Protein AF-A0A959ZZM1-F1 (afdb_monomer_lite)

Foldseek 3Di:
DDPPPDFDFLLNLLVLCCVQVNDQLSVLSCVFGPRGHGDQALVSSCVRANQVSSVHDPVSSCVRGVVSNPVDD

pLDDT: mean 86.52, std 13.83, range [39.06, 95.38]

Structure (mmCIF, N/CA/C/O backbone):
data_AF-A0A959ZZM1-F1
#
_entry.id   AF-A0A959ZZM1-F1
#
loop_
_atom_site.group_PDB
_atom_site.id
_atom_site.type_symbol
_atom_site.label_atom_id
_atom_site.label_alt_id
_atom_site.label_comp_id
_atom_site.label_asym_id
_atom_site.label_entity_id
_atom_site.label_seq_id
_atom_site.pdbx_PDB_ins_code
_atom_site.Cartn_x
_atom_site.Cartn_y
_atom_site.Cartn_z
_atom_site.occupancy
_atom_site.B_iso_or_equiv
_atom_site.auth_seq_id
_atom_site.auth_comp_id
_atom_site.auth_asym_id
_atom_site.auth_atom_id
_atom_site.pdbx_PDB_model_num
ATOM 1 N N . MET A 1 1 ? 24.828 8.198 -10.919 1.00 41.22 1 MET A N 1
ATOM 2 C CA . MET A 1 1 ? 23.567 8.464 -11.635 1.00 41.22 1 MET A CA 1
ATOM 3 C C . MET A 1 1 ? 22.623 7.373 -11.170 1.00 41.22 1 MET A C 1
ATOM 5 O O . MET A 1 1 ? 22.905 6.223 -11.465 1.00 41.22 1 MET A O 1
ATOM 9 N N . ALA A 1 2 ? 21.696 7.681 -10.262 1.00 45.16 2 ALA A N 1
ATOM 10 C CA . ALA A 1 2 ? 20.830 6.657 -9.679 1.00 45.16 2 ALA A CA 1
ATOM 11 C C . ALA A 1 2 ? 19.895 6.122 -10.772 1.00 45.16 2 ALA A C 1
ATOM 13 O O . ALA A 1 2 ? 19.332 6.923 -11.514 1.00 45.16 2 ALA A O 1
ATOM 14 N N . ASP A 1 3 ? 19.793 4.800 -10.895 1.00 46.25 3 ASP A N 1
ATOM 15 C CA . ASP A 1 3 ? 18.835 4.092 -11.747 1.00 46.25 3 ASP A CA 1
ATOM 16 C C . ASP A 1 3 ? 17.405 4.583 -11.457 1.00 46.25 3 ASP A C 1
ATOM 18 O O . ASP A 1 3 ? 16.756 4.116 -10.523 1.00 46.25 3 ASP A O 1
ATOM 22 N N . TYR A 1 4 ? 16.922 5.549 -12.240 1.00 53.53 4 TYR A N 1
ATOM 23 C CA . TYR A 1 4 ? 15.530 6.022 -12.220 1.00 53.53 4 TYR A CA 1
ATOM 24 C C . TYR A 1 4 ? 14.635 5.248 -13.207 1.00 53.53 4 TYR A C 1
ATOM 26 O O . TYR A 1 4 ? 13.466 5.576 -13.362 1.00 53.53 4 TYR A O 1
ATOM 34 N N . ASP A 1 5 ? 15.162 4.202 -13.851 1.00 57.75 5 ASP A N 1
ATOM 35 C CA . ASP A 1 5 ? 14.471 3.429 -14.897 1.00 57.75 5 ASP A CA 1
ATOM 36 C C . ASP A 1 5 ? 13.816 2.135 -14.377 1.00 57.75 5 ASP A C 1
ATOM 38 O O . ASP A 1 5 ? 13.328 1.302 -15.143 1.00 57.75 5 ASP A O 1
ATOM 42 N N . ARG A 1 6 ? 13.807 1.913 -13.056 1.00 73.00 6 ARG A N 1
ATOM 43 C CA . ARG A 1 6 ? 13.115 0.754 -12.486 1.00 73.00 6 AR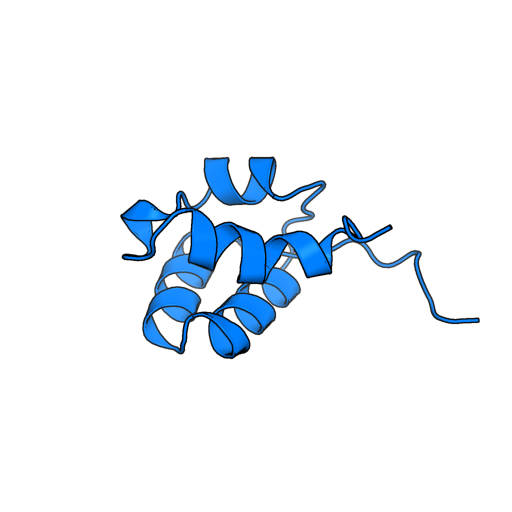G A CA 1
ATOM 44 C C . ARG A 1 6 ? 11.652 1.103 -12.225 1.00 73.00 6 ARG A C 1
ATOM 46 O O . ARG A 1 6 ? 11.355 1.917 -11.358 1.00 73.00 6 ARG A O 1
ATOM 53 N N . ALA A 1 7 ? 10.749 0.408 -12.915 1.00 82.75 7 ALA A N 1
ATOM 54 C CA . ALA A 1 7 ? 9.315 0.474 -12.649 1.00 82.75 7 ALA A CA 1
ATOM 55 C C . ALA A 1 7 ? 9.006 0.190 -11.168 1.00 82.75 7 ALA A C 1
ATOM 57 O O . ALA A 1 7 ? 9.517 -0.780 -10.596 1.00 82.75 7 ALA A O 1
ATOM 58 N N . VAL A 1 8 ? 8.140 1.012 -10.568 1.00 89.06 8 VAL A N 1
ATOM 59 C CA . VAL A 1 8 ? 7.605 0.762 -9.225 1.00 89.06 8 VAL A CA 1
ATOM 60 C C . VAL A 1 8 ? 6.740 -0.489 -9.288 1.00 89.06 8 VAL A C 1
ATOM 62 O O . VAL A 1 8 ? 5.808 -0.581 -10.089 1.00 89.06 8 VAL A O 1
ATOM 65 N N . THR A 1 9 ? 7.057 -1.469 -8.449 1.00 93.69 9 THR A N 1
ATOM 66 C CA . THR A 1 9 ? 6.324 -2.734 -8.392 1.00 93.69 9 THR A CA 1
ATOM 67 C C . THR A 1 9 ? 5.490 -2.853 -7.124 1.00 93.69 9 THR A C 1
ATOM 69 O O . THR A 1 9 ? 5.718 -2.156 -6.131 1.00 93.69 9 THR A O 1
ATOM 72 N N . GLY A 1 10 ? 4.545 -3.793 -7.112 1.00 92.50 10 GLY A N 1
ATOM 73 C CA . GLY A 1 10 ? 3.775 -4.128 -5.916 1.00 92.50 10 GLY A CA 1
ATOM 74 C C . GLY A 1 10 ? 4.643 -4.467 -4.701 1.00 92.50 10 GLY A C 1
ATOM 75 O O . GLY A 1 10 ? 4.289 -4.119 -3.576 1.00 92.50 10 GLY A O 1
ATOM 76 N N . ALA A 1 11 ? 5.813 -5.076 -4.908 1.00 93.88 11 ALA A N 1
ATOM 77 C CA . ALA A 1 11 ? 6.772 -5.329 -3.836 1.00 93.88 11 ALA A CA 1
ATOM 78 C C . ALA A 1 11 ? 7.314 -4.028 -3.216 1.00 93.88 11 ALA A C 1
ATOM 80 O O . ALA A 1 11 ? 7.448 -3.943 -1.993 1.00 93.88 11 ALA A O 1
ATOM 81 N N . ASP A 1 12 ? 7.574 -3.005 -4.034 1.00 93.94 12 ASP A N 1
ATOM 82 C CA . ASP A 1 12 ? 8.042 -1.698 -3.564 1.00 93.94 12 ASP A CA 1
ATOM 83 C C . ASP A 1 12 ? 6.935 -0.981 -2.771 1.00 93.94 12 ASP A C 1
ATOM 85 O O . ASP A 1 12 ? 7.188 -0.445 -1.688 1.00 93.94 12 ASP A O 1
ATOM 89 N N . ALA A 1 13 ? 5.683 -1.075 -3.233 1.00 93.12 13 ALA A N 1
ATOM 90 C CA . ALA A 1 13 ? 4.518 -0.571 -2.509 1.00 93.12 13 ALA A CA 1
ATOM 91 C C . ALA A 1 13 ? 4.323 -1.264 -1.147 1.00 93.12 13 ALA A C 1
ATOM 93 O O . ALA A 1 13 ? 4.140 -0.601 -0.125 1.00 93.12 13 ALA A O 1
ATOM 94 N N . VAL A 1 14 ? 4.426 -2.594 -1.083 1.00 95.19 14 VAL A N 1
ATOM 95 C CA . VAL A 1 14 ? 4.338 -3.342 0.186 1.00 95.19 14 VAL A CA 1
ATOM 96 C C . VAL A 1 14 ? 5.475 -2.959 1.138 1.00 95.19 14 VAL A C 1
ATOM 98 O O . VAL A 1 14 ? 5.245 -2.787 2.339 1.00 95.19 14 VAL A O 1
ATOM 101 N N . ALA A 1 15 ? 6.692 -2.766 0.623 1.00 95.00 15 ALA A N 1
ATOM 102 C CA . ALA A 1 15 ? 7.821 -2.308 1.427 1.00 95.00 15 ALA A CA 1
ATOM 103 C C . ALA A 1 15 ? 7.597 -0.892 1.991 1.00 95.00 15 ALA A C 1
ATOM 105 O O . ALA A 1 15 ? 7.888 -0.650 3.167 1.00 95.00 15 ALA A O 1
ATOM 106 N N . ALA A 1 16 ? 7.042 0.025 1.192 1.00 93.88 16 ALA A N 1
ATOM 107 C CA . ALA A 1 16 ? 6.683 1.370 1.635 1.00 93.88 16 ALA A CA 1
ATOM 108 C C . ALA A 1 16 ? 5.581 1.347 2.701 1.00 93.88 16 ALA A C 1
ATOM 110 O O . ALA A 1 16 ? 5.741 1.951 3.763 1.00 93.88 16 ALA A O 1
ATOM 111 N N . ALA A 1 17 ? 4.520 0.565 2.481 1.00 94.75 17 ALA A N 1
ATOM 112 C CA . ALA A 1 17 ? 3.443 0.375 3.448 1.00 94.75 17 ALA A CA 1
ATOM 113 C C . ALA A 1 17 ? 3.981 -0.132 4.792 1.00 94.75 17 ALA A C 1
ATOM 115 O O . ALA A 1 17 ? 3.639 0.403 5.843 1.00 94.75 17 ALA A O 1
ATOM 116 N N . ARG A 1 18 ? 4.893 -1.113 4.769 1.00 95.38 18 ARG A N 1
ATOM 117 C CA . ARG A 1 18 ? 5.478 -1.679 5.991 1.00 95.38 18 ARG A CA 1
ATOM 118 C C . ARG A 1 18 ? 6.266 -0.649 6.797 1.00 95.38 18 ARG A C 1
ATOM 120 O O . ARG A 1 18 ? 6.255 -0.715 8.023 1.00 95.38 18 ARG A O 1
ATOM 127 N N . ARG A 1 19 ? 6.942 0.281 6.117 1.00 93.69 19 ARG A N 1
ATOM 128 C CA . ARG A 1 19 ? 7.738 1.349 6.743 1.00 93.69 19 ARG A CA 1
ATOM 129 C C . ARG A 1 19 ? 6.877 2.502 7.256 1.00 93.69 19 ARG A C 1
ATOM 131 O O . ARG A 1 19 ? 7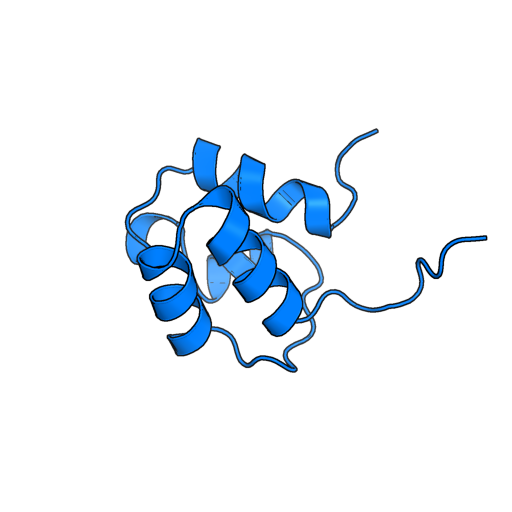.137 2.989 8.348 1.00 93.69 19 ARG A O 1
ATOM 138 N N . ALA A 1 20 ? 5.886 2.936 6.479 1.00 94.12 20 ALA A N 1
ATOM 139 C CA . ALA A 1 20 ? 5.121 4.153 6.755 1.00 94.12 20 ALA A CA 1
ATOM 140 C C . ALA A 1 20 ? 3.802 3.905 7.508 1.00 94.12 20 ALA A C 1
ATOM 142 O O . ALA A 1 20 ? 3.393 4.727 8.321 1.00 94.12 20 ALA A O 1
ATOM 143 N N . LEU A 1 21 ? 3.132 2.783 7.235 1.00 93.06 21 LEU A N 1
ATOM 144 C CA . LEU A 1 21 ? 1.794 2.457 7.749 1.00 93.06 21 LEU A CA 1
ATOM 145 C C . LEU A 1 21 ? 1.803 1.292 8.748 1.00 93.06 21 LEU A C 1
ATOM 147 O O . LEU A 1 21 ? 0.853 1.127 9.509 1.00 93.06 21 LEU A O 1
ATOM 151 N N . GLY A 1 22 ? 2.870 0.492 8.749 1.00 93.69 22 GLY A N 1
ATOM 152 C CA . GLY A 1 22 ? 3.058 -0.648 9.640 1.00 93.69 22 GLY A CA 1
ATOM 153 C C . GLY A 1 22 ? 2.751 -2.008 8.996 1.00 93.69 22 GLY A C 1
ATOM 154 O O . GLY A 1 22 ? 2.312 -2.090 7.844 1.00 93.69 22 GLY A O 1
ATOM 155 N N . PRO A 1 23 ? 3.012 -3.106 9.729 1.00 93.94 23 PRO A N 1
ATOM 156 C CA . PRO A 1 23 ? 2.933 -4.467 9.197 1.00 93.94 23 PRO A CA 1
ATOM 157 C C . PRO A 1 23 ? 1.512 -4.879 8.789 1.00 93.94 23 PRO A C 1
ATOM 159 O O . PRO A 1 23 ? 1.351 -5.433 7.707 1.00 93.94 23 PRO A O 1
ATOM 162 N N . ASP A 1 24 ? 0.481 -4.535 9.570 1.00 94.06 24 ASP A N 1
ATOM 163 C CA . ASP A 1 24 ? -0.913 -4.892 9.253 1.00 94.06 24 ASP A CA 1
ATOM 164 C C . ASP A 1 24 ? -1.385 -4.297 7.917 1.00 94.06 24 ASP A C 1
ATOM 166 O O . ASP A 1 24 ? -2.061 -4.953 7.121 1.00 94.06 24 ASP A O 1
ATOM 170 N N . ALA A 1 25 ? -1.028 -3.038 7.649 1.00 92.44 25 ALA A N 1
ATOM 171 C CA . ALA A 1 25 ? -1.360 -2.374 6.392 1.00 92.44 25 ALA A CA 1
ATOM 172 C C . ALA A 1 25 ? -0.604 -3.007 5.213 1.00 92.44 25 ALA A C 1
ATOM 174 O O . ALA A 1 25 ? -1.182 -3.195 4.143 1.00 92.44 25 ALA A O 1
ATOM 175 N N . ALA A 1 26 ? 0.662 -3.379 5.421 1.00 94.81 26 ALA A N 1
ATOM 176 C CA . ALA A 1 26 ? 1.479 -4.043 4.412 1.00 94.81 26 ALA A CA 1
ATOM 177 C C . ALA A 1 26 ? 0.953 -5.440 4.055 1.00 94.81 26 ALA A C 1
ATOM 179 O O . ALA A 1 26 ? 0.881 -5.775 2.876 1.00 94.81 26 ALA A O 1
ATOM 180 N N . GLU A 1 27 ? 0.531 -6.233 5.042 1.00 94.50 27 GLU A N 1
ATOM 181 C CA . GLU A 1 27 ? -0.070 -7.552 4.809 1.00 94.50 27 GLU A CA 1
ATOM 182 C C . GLU A 1 27 ? -1.386 -7.434 4.034 1.00 94.50 27 GLU A C 1
ATOM 184 O O . GLU A 1 27 ? -1.593 -8.125 3.036 1.00 94.50 27 GLU A O 1
ATOM 189 N N . ARG A 1 28 ? -2.250 -6.486 4.415 1.00 94.06 28 ARG A N 1
ATOM 190 C CA . ARG A 1 28 ? -3.496 -6.207 3.683 1.00 94.06 28 ARG A CA 1
ATOM 191 C C . ARG A 1 28 ? -3.259 -5.726 2.251 1.00 94.06 28 ARG A C 1
ATOM 193 O O . ARG A 1 28 ? -4.101 -5.986 1.390 1.00 94.06 28 ARG A O 1
ATOM 200 N N . LEU A 1 29 ? -2.165 -5.009 2.001 1.00 94.06 29 LEU A N 1
ATOM 201 C CA . LEU A 1 29 ? -1.775 -4.572 0.662 1.00 94.06 29 LEU A CA 1
ATOM 202 C C . LEU A 1 29 ? -1.237 -5.748 -0.166 1.00 94.06 29 LEU A C 1
ATOM 204 O O . LEU A 1 29 ? -1.643 -5.919 -1.312 1.00 94.06 29 LEU A O 1
ATOM 208 N N . ALA A 1 30 ? -0.404 -6.603 0.433 1.00 94.38 30 ALA A N 1
ATOM 209 C CA . ALA A 1 30 ? 0.164 -7.788 -0.212 1.00 94.38 30 ALA A CA 1
ATOM 210 C C . ALA A 1 30 ? -0.897 -8.821 -0.636 1.00 94.38 30 ALA A C 1
ATOM 212 O O . ALA A 1 30 ? -0.688 -9.560 -1.593 1.00 94.38 30 ALA A O 1
ATOM 213 N N . LEU A 1 31 ? -2.054 -8.851 0.034 1.00 94.88 31 LEU A N 1
ATOM 214 C CA . LEU A 1 31 ? -3.202 -9.674 -0.369 1.00 94.88 31 LEU A CA 1
ATOM 215 C C . LEU A 1 31 ? -3.926 -9.160 -1.626 1.00 94.88 31 LEU A C 1
ATOM 217 O O . LEU A 1 31 ? -4.743 -9.884 -2.191 1.00 94.88 31 LEU A O 1
ATOM 221 N N . ARG A 1 32 ? -3.676 -7.912 -2.040 1.00 93.19 32 ARG A N 1
ATOM 222 C CA . ARG A 1 32 ? -4.398 -7.236 -3.133 1.00 93.19 32 ARG A CA 1
ATOM 223 C C . ARG A 1 32 ? -3.513 -6.916 -4.329 1.00 93.19 32 ARG A C 1
ATOM 225 O O . ARG A 1 32 ? -3.981 -6.962 -5.461 1.00 93.19 32 ARG A O 1
ATOM 232 N N . VAL A 1 33 ? -2.247 -6.596 -4.082 1.00 92.12 33 VAL A N 1
ATOM 233 C CA . VAL A 1 33 ? -1.290 -6.204 -5.115 1.00 92.12 33 VAL A CA 1
ATOM 234 C C . VAL A 1 33 ? -0.262 -7.312 -5.282 1.00 92.12 33 VAL A C 1
ATOM 23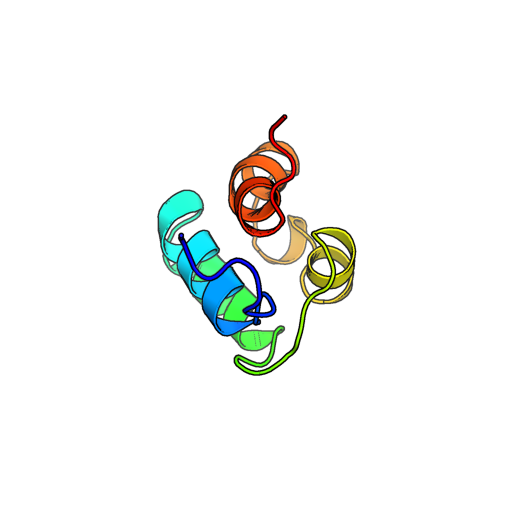6 O O . VAL A 1 33 ? 0.465 -7.649 -4.348 1.00 92.12 33 VAL A O 1
ATOM 239 N N . ALA A 1 34 ? -0.184 -7.874 -6.488 1.00 92.19 34 ALA A N 1
ATOM 240 C CA . ALA A 1 34 ? 0.844 -8.854 -6.803 1.00 92.19 34 ALA A CA 1
ATOM 241 C C . ALA A 1 34 ? 2.237 -8.197 -6.728 1.00 92.19 34 ALA A C 1
ATOM 243 O O . ALA A 1 34 ? 2.414 -7.088 -7.235 1.00 92.19 34 ALA A O 1
ATOM 244 N N . PRO A 1 35 ? 3.257 -8.869 -6.167 1.00 90.12 35 PRO A N 1
ATOM 245 C CA . PRO A 1 35 ? 4.574 -8.265 -5.961 1.00 90.12 35 PRO A CA 1
ATOM 246 C C . PRO A 1 35 ? 5.258 -7.822 -7.263 1.00 90.12 35 PRO A C 1
ATOM 248 O O . PRO A 1 35 ? 6.027 -6.870 -7.240 1.00 90.12 35 PRO A O 1
ATOM 251 N N . GLY A 1 36 ? 4.962 -8.474 -8.392 1.00 90.50 36 GLY A N 1
ATOM 252 C CA . GLY A 1 36 ? 5.474 -8.107 -9.719 1.00 90.50 36 GLY A CA 1
ATOM 253 C C . GLY A 1 36 ? 4.555 -7.198 -10.540 1.00 90.50 36 GLY A C 1
ATOM 254 O O . GLY A 1 36 ? 4.868 -6.933 -11.696 1.00 90.50 36 GLY A O 1
ATOM 255 N N . ALA A 1 37 ? 3.418 -6.751 -9.994 1.00 89.56 37 ALA A N 1
ATOM 256 C CA . ALA A 1 37 ? 2.544 -5.818 -10.699 1.00 89.56 37 ALA A CA 1
ATOM 257 C C . ALA A 1 37 ? 3.266 -4.479 -10.869 1.00 89.56 37 ALA A C 1
ATOM 259 O O . 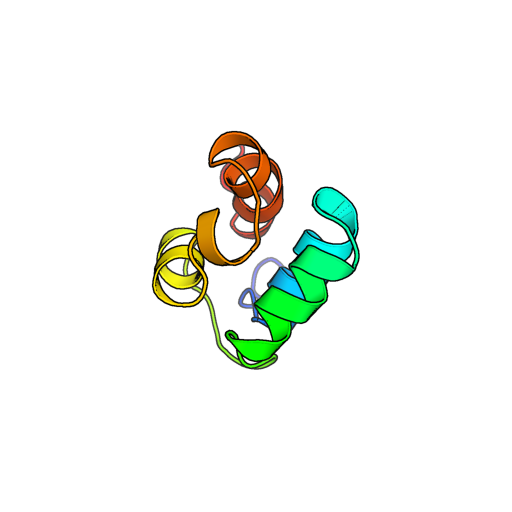ALA A 1 37 ? 3.723 -3.910 -9.878 1.00 89.56 37 ALA A O 1
ATOM 260 N N . ALA A 1 38 ? 3.373 -4.003 -12.107 1.00 91.25 38 ALA A N 1
ATOM 261 C CA . ALA A 1 38 ? 3.867 -2.665 -12.395 1.00 91.25 38 ALA A CA 1
ATOM 262 C C . ALA A 1 38 ? 2.790 -1.637 -12.035 1.00 91.25 38 ALA A C 1
ATOM 264 O O . ALA A 1 38 ? 1.611 -1.846 -12.321 1.00 91.25 38 ALA A O 1
ATOM 265 N N . LEU A 1 39 ? 3.209 -0.551 -11.397 1.00 89.81 39 LEU A N 1
ATOM 266 C CA . LEU A 1 39 ? 2.344 0.522 -10.927 1.00 89.81 39 LEU A CA 1
ATOM 267 C C . LEU A 1 39 ? 2.814 1.824 -11.569 1.00 89.81 39 LEU A C 1
ATOM 269 O O . LEU A 1 39 ? 3.990 2.172 -11.447 1.00 89.81 39 LEU A O 1
ATOM 273 N N . ALA A 1 40 ? 1.914 2.532 -12.248 1.00 88.06 40 ALA A N 1
ATOM 274 C CA . ALA A 1 40 ? 2.229 3.808 -12.885 1.00 88.06 40 ALA A CA 1
ATOM 275 C C . ALA A 1 40 ? 2.056 4.995 -11.926 1.00 88.06 40 ALA A C 1
ATOM 277 O O . ALA A 1 40 ? 2.695 6.027 -12.111 1.00 88.06 40 ALA A O 1
ATOM 278 N N . GLY A 1 41 ? 1.229 4.848 -10.886 1.00 88.56 41 GLY A N 1
ATOM 279 C CA . GLY A 1 41 ? 0.980 5.908 -9.915 1.00 88.56 41 GLY A CA 1
ATOM 280 C C . GLY A 1 41 ? 0.221 5.454 -8.673 1.00 88.56 41 GLY A C 1
ATOM 281 O O . GLY A 1 41 ? -0.153 4.287 -8.515 1.00 88.56 41 GLY A O 1
ATOM 282 N N . THR A 1 42 ? -0.047 6.412 -7.784 1.00 89.38 42 THR A N 1
ATOM 283 C CA . THR A 1 42 ? -0.839 6.182 -6.565 1.00 89.38 42 THR A CA 1
ATOM 284 C C . THR A 1 42 ? -2.293 5.798 -6.868 1.00 89.38 42 THR A C 1
ATOM 286 O O . THR A 1 42 ? -2.917 5.106 -6.063 1.00 89.38 42 THR A O 1
ATOM 289 N N . GLU A 1 43 ? -2.808 6.183 -8.037 1.00 90.00 43 GLU A N 1
ATOM 290 C CA . GLU A 1 43 ? -4.157 5.874 -8.527 1.00 90.00 43 GLU A CA 1
ATOM 291 C C . GLU A 1 43 ? -4.348 4.377 -8.809 1.00 90.00 43 GLU A C 1
ATOM 293 O O . GLU A 1 43 ? -5.338 3.792 -8.366 1.00 90.00 43 GLU A O 1
ATOM 298 N N . ASP A 1 44 ? -3.370 3.730 -9.455 1.00 89.81 44 ASP A N 1
ATOM 299 C CA . ASP A 1 44 ? -3.371 2.276 -9.682 1.00 89.81 44 ASP A CA 1
ATOM 300 C C . ASP A 1 44 ? -3.394 1.524 -8.350 1.00 89.81 44 ASP A C 1
ATOM 302 O O . ASP A 1 44 ? -4.125 0.546 -8.164 1.00 89.81 44 ASP A O 1
ATOM 306 N N . LEU A 1 45 ? -2.610 2.017 -7.386 1.00 89.38 45 LEU A N 1
ATOM 307 C CA . LEU A 1 45 ? -2.575 1.454 -6.045 1.00 89.38 45 LEU A CA 1
ATOM 308 C C . LEU A 1 45 ? -3.922 1.613 -5.334 1.00 89.38 45 LEU A C 1
ATOM 310 O O . LEU A 1 45 ? -4.372 0.689 -4.660 1.00 89.38 45 LEU A O 1
ATOM 314 N N . GLU A 1 46 ? -4.567 2.772 -5.482 1.00 91.75 46 GLU A N 1
ATOM 315 C CA . GLU A 1 46 ? -5.870 3.062 -4.881 1.00 91.75 46 GLU A CA 1
ATOM 316 C C . GLU A 1 46 ? -6.988 2.216 -5.510 1.00 91.75 46 GLU A C 1
ATOM 318 O O . GLU A 1 46 ? -7.876 1.758 -4.788 1.00 91.75 46 GLU A O 1
ATOM 323 N N . ALA A 1 47 ? -6.916 1.937 -6.815 1.00 91.44 47 ALA A N 1
ATOM 324 C CA . ALA A 1 47 ? -7.849 1.050 -7.506 1.00 91.44 47 ALA A CA 1
ATOM 325 C C . ALA A 1 47 ? -7.751 -0.406 -7.013 1.00 91.44 47 ALA A C 1
ATOM 327 O O . ALA A 1 47 ? -8.772 -1.079 -6.857 1.00 91.44 47 ALA A O 1
ATOM 328 N N . LEU A 1 48 ? -6.535 -0.888 -6.729 1.00 91.44 48 LEU A N 1
ATOM 329 C CA . LEU A 1 48 ? -6.295 -2.250 -6.235 1.00 91.44 48 LEU A CA 1
ATOM 330 C C . LEU A 1 48 ? -6.536 -2.384 -4.724 1.00 91.44 48 LEU A C 1
ATOM 332 O O . LEU A 1 48 ? -7.060 -3.395 -4.249 1.00 91.44 48 LEU A O 1
ATOM 336 N N . ALA A 1 49 ? -6.132 -1.379 -3.952 1.00 92.44 49 ALA A N 1
ATOM 337 C CA . ALA A 1 49 ? -6.129 -1.400 -2.498 1.00 92.44 49 ALA A CA 1
ATOM 338 C C . ALA A 1 49 ? -6.443 -0.008 -1.927 1.00 92.44 49 ALA A C 1
ATOM 340 O O . ALA A 1 49 ? -5.547 0.690 -1.458 1.00 92.44 49 ALA A O 1
ATOM 341 N N . PRO A 1 50 ? -7.720 0.408 -1.892 1.00 91.62 50 PRO A N 1
ATOM 342 C CA . PRO A 1 50 ? -8.073 1.746 -1.439 1.00 91.62 50 PRO A CA 1
ATOM 343 C C . PRO A 1 50 ? -7.719 1.957 0.046 1.00 91.62 50 PRO A C 1
ATOM 345 O O . PRO A 1 50 ? -7.810 1.006 0.832 1.00 91.62 50 PRO A O 1
ATOM 348 N N . PRO A 1 51 ? -7.422 3.196 0.488 1.00 90.94 51 PRO A N 1
ATOM 349 C CA . PRO A 1 51 ? -6.927 3.496 1.840 1.00 90.94 51 PRO A CA 1
ATOM 350 C C . PRO A 1 51 ? -7.784 2.893 2.965 1.00 90.94 51 PRO A C 1
ATOM 352 O O . PRO A 1 51 ? -7.285 2.259 3.898 1.00 90.94 51 PRO A O 1
ATOM 355 N N . ARG A 1 52 ? -9.115 3.008 2.834 1.00 90.56 52 ARG A N 1
ATOM 356 C CA . ARG A 1 52 ? -10.079 2.442 3.793 1.00 90.56 52 ARG A CA 1
ATOM 357 C C . ARG A 1 52 ? -9.960 0.926 3.932 1.00 90.56 52 ARG A C 1
ATOM 359 O O . ARG A 1 52 ? -10.160 0.410 5.025 1.00 90.56 52 ARG A O 1
ATOM 366 N N . SER A 1 53 ? -9.614 0.217 2.858 1.00 90.31 53 SER A N 1
ATOM 367 C CA . SER A 1 53 ? -9.464 -1.245 2.863 1.00 90.31 53 SER A CA 1
ATOM 368 C C . SER A 1 53 ? -8.236 -1.727 3.644 1.00 90.31 53 SER A C 1
ATOM 370 O O . SER A 1 53 ? -8.157 -2.899 4.024 1.00 90.31 53 SER A O 1
ATOM 372 N N . LEU A 1 54 ? -7.298 -0.815 3.907 1.00 89.06 54 LEU A N 1
ATOM 373 C CA . LEU A 1 54 ? -6.099 -1.047 4.705 1.00 89.06 54 LEU A CA 1
ATOM 374 C C . LEU A 1 54 ? -6.237 -0.510 6.135 1.00 89.06 54 LEU A C 1
ATOM 376 O O . LEU A 1 54 ? -5.387 -0.803 6.975 1.00 89.06 54 LEU A O 1
ATOM 380 N N . GLY A 1 55 ? -7.320 0.218 6.424 1.00 91.06 55 GLY A N 1
ATOM 381 C CA . GLY A 1 55 ? -7.569 0.847 7.720 1.00 91.06 55 GLY A CA 1
ATOM 382 C C . GLY A 1 55 ? -6.822 2.166 7.920 1.00 91.06 55 GLY A C 1
ATOM 383 O O . GLY A 1 55 ? -6.603 2.559 9.061 1.00 91.06 55 GLY A O 1
ATOM 384 N N . VAL A 1 56 ? -6.420 2.845 6.840 1.00 91.50 56 VAL A N 1
ATOM 385 C CA . VAL A 1 56 ? -5.646 4.095 6.910 1.00 91.50 56 VAL A CA 1
ATOM 386 C C . VAL A 1 56 ? -6.409 5.276 6.311 1.00 91.50 56 VAL A C 1
ATOM 388 O O . VAL A 1 56 ? -7.251 5.126 5.423 1.00 91.50 56 VAL A O 1
ATOM 391 N N . GLY A 1 57 ? -6.118 6.479 6.810 1.00 92.00 57 GLY A N 1
ATOM 392 C CA . GLY A 1 57 ? -6.648 7.723 6.252 1.00 92.00 57 GLY A CA 1
ATOM 393 C C . GLY A 1 57 ? -5.954 8.122 4.944 1.00 92.00 57 GLY A C 1
ATOM 394 O O . GLY A 1 57 ? -4.811 7.739 4.697 1.00 92.00 57 GLY A O 1
ATOM 395 N N . ARG A 1 58 ? -6.621 8.955 4.129 1.00 90.38 58 ARG A N 1
ATOM 396 C CA . ARG A 1 58 ? -6.094 9.447 2.837 1.00 90.38 58 ARG A CA 1
ATOM 397 C C . ARG A 1 58 ? -4.756 10.187 2.978 1.00 90.38 58 ARG A C 1
ATOM 399 O O . ARG A 1 58 ? -3.891 10.026 2.131 1.00 90.38 58 ARG A O 1
ATOM 406 N N . GLY A 1 59 ? -4.563 10.950 4.056 1.00 91.12 59 GLY A N 1
ATOM 407 C CA . GLY A 1 59 ? -3.300 11.660 4.304 1.00 91.12 59 GLY A CA 1
ATOM 408 C C . GLY A 1 59 ? -2.119 10.716 4.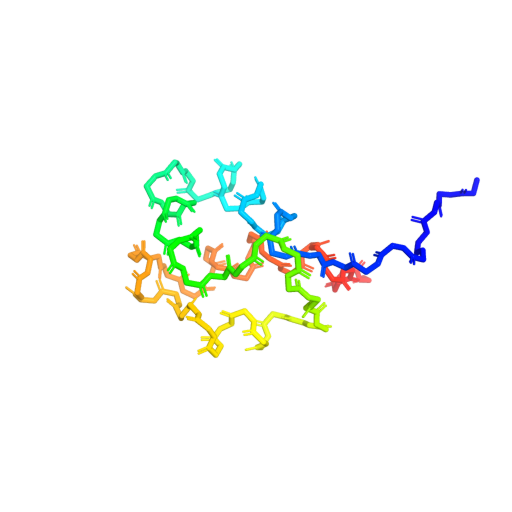552 1.00 91.12 59 GLY A C 1
ATOM 409 O O . GLY A 1 59 ? -1.071 10.878 3.940 1.00 91.12 59 GLY A O 1
ATOM 410 N N . ALA A 1 60 ? -2.307 9.691 5.391 1.00 91.38 60 ALA A N 1
ATOM 411 C CA . ALA A 1 60 ? -1.278 8.680 5.651 1.00 91.38 60 ALA A CA 1
ATOM 412 C C . ALA A 1 60 ? -0.964 7.855 4.393 1.00 91.38 60 ALA A C 1
ATOM 414 O O . ALA A 1 60 ? 0.190 7.531 4.137 1.00 91.38 60 ALA A O 1
ATOM 415 N N . TRP A 1 61 ? -1.990 7.562 3.590 1.00 92.88 61 TRP A N 1
ATOM 416 C CA . TRP A 1 61 ? -1.844 6.907 2.293 1.00 92.88 61 TRP A CA 1
ATOM 417 C C . TR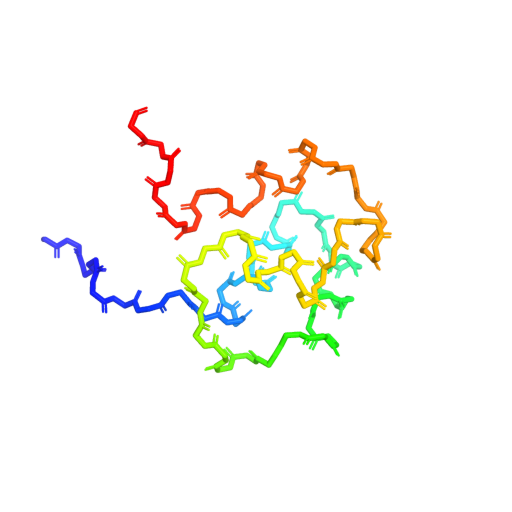P A 1 61 ? -0.949 7.704 1.339 1.00 92.88 61 TRP A C 1
ATOM 419 O O . TRP A 1 61 ? 0.070 7.191 0.892 1.00 92.88 61 TRP A O 1
ATOM 429 N N . LEU A 1 62 ? -1.279 8.971 1.074 1.00 92.00 62 LEU A N 1
ATOM 430 C CA . LEU A 1 62 ? -0.474 9.813 0.184 1.00 92.00 62 LEU A CA 1
ATOM 431 C C . LEU A 1 62 ? 0.960 9.959 0.710 1.00 92.00 62 LEU A C 1
ATOM 433 O O . LEU A 1 62 ? 1.910 9.682 -0.012 1.00 92.00 62 LEU A O 1
ATOM 437 N N . ALA A 1 63 ? 1.136 10.241 2.004 1.00 91.19 63 ALA A N 1
ATOM 438 C CA . ALA A 1 63 ? 2.468 10.332 2.605 1.00 91.19 63 ALA A CA 1
ATOM 439 C C . ALA A 1 63 ? 3.312 9.048 2.443 1.00 91.19 63 ALA A C 1
ATOM 441 O O . ALA A 1 63 ? 4.536 9.131 2.361 1.00 91.19 63 ALA A O 1
ATOM 442 N N . ALA A 1 64 ? 2.679 7.871 2.389 1.00 92.06 64 ALA A N 1
ATOM 443 C CA . ALA A 1 64 ? 3.363 6.592 2.219 1.00 92.06 64 ALA A CA 1
ATOM 444 C C . ALA A 1 64 ? 3.728 6.274 0.758 1.00 92.06 64 ALA A C 1
ATOM 446 O O . ALA A 1 64 ? 4.784 5.688 0.522 1.00 92.06 64 ALA A O 1
ATOM 447 N N . PHE A 1 65 ? 2.870 6.624 -0.208 1.00 92.00 65 PHE A N 1
ATOM 448 C CA . PHE A 1 65 ? 2.995 6.150 -1.596 1.00 92.00 65 PHE A CA 1
ATOM 449 C C . PHE A 1 65 ? 3.410 7.222 -2.604 1.00 92.00 65 PHE A C 1
ATOM 451 O O . PHE A 1 65 ? 4.133 6.893 -3.536 1.00 92.00 65 PHE A O 1
ATOM 458 N N . THR A 1 66 ? 3.054 8.492 -2.403 1.00 90.25 66 THR A N 1
ATOM 459 C CA . THR A 1 66 ? 3.504 9.628 -3.234 1.00 90.25 66 THR A CA 1
ATOM 460 C C . THR A 1 66 ? 5.039 9.671 -3.414 1.00 90.25 66 THR A C 1
ATOM 462 O O . THR A 1 66 ? 5.494 9.870 -4.541 1.00 90.25 66 THR A O 1
ATOM 465 N N . PRO A 1 67 ? 5.880 9.365 -2.392 1.00 89.06 67 PRO A N 1
ATOM 466 C CA . PRO A 1 67 ? 7.335 9.334 -2.574 1.00 89.06 67 PRO A CA 1
ATOM 467 C C . PRO A 1 67 ? 7.843 8.236 -3.520 1.00 89.06 67 PRO A C 1
ATOM 469 O O . PRO A 1 67 ? 8.942 8.364 -4.052 1.00 89.06 67 PRO A O 1
ATOM 472 N N . LEU A 1 68 ? 7.086 7.149 -3.721 1.00 86.75 68 LEU A N 1
ATOM 473 C CA . LEU A 1 68 ? 7.504 6.046 -4.595 1.00 86.75 68 LEU A CA 1
ATOM 474 C C . LEU A 1 68 ? 7.462 6.424 -6.073 1.00 86.75 68 LEU A C 1
ATOM 476 O O . LEU A 1 68 ? 8.223 5.869 -6.857 1.00 86.75 68 LEU A O 1
ATOM 480 N N . PHE A 1 69 ? 6.591 7.362 -6.436 1.00 85.25 69 PHE A N 1
ATOM 481 C CA . PHE A 1 69 ? 6.368 7.780 -7.818 1.00 85.25 69 PHE A CA 1
ATOM 482 C C . PHE A 1 69 ? 7.063 9.107 -8.155 1.00 85.25 69 PHE A C 1
ATOM 484 O O . PHE A 1 69 ? 6.919 9.608 -9.263 1.00 85.25 69 PHE A O 1
ATOM 491 N N . GLY A 1 70 ? 7.846 9.664 -7.223 1.00 71.62 70 GLY A N 1
ATOM 492 C CA . GLY A 1 70 ? 8.623 10.882 -7.458 1.00 71.62 70 GLY A CA 1
ATOM 493 C C . GLY A 1 70 ? 7.815 12.183 -7.420 1.00 71.62 70 GLY A C 1
ATOM 494 O O . GLY A 1 70 ? 8.302 13.196 -7.902 1.00 71.62 70 GLY A O 1
ATOM 495 N N . GLU A 1 71 ? 6.620 12.197 -6.825 1.00 58.84 71 GLU A N 1
ATOM 496 C CA . GLU A 1 71 ? 5.751 13.386 -6.735 1.00 58.84 71 GLU A CA 1
ATOM 497 C C . GLU A 1 71 ? 6.202 14.412 -5.663 1.00 58.84 71 GLU A C 1
ATOM 499 O O . GLU A 1 71 ? 5.384 15.013 -4.967 1.00 58.84 71 GLU A O 1
ATOM 504 N N . PHE A 1 72 ? 7.511 14.618 -5.507 1.00 52.22 72 PHE A N 1
ATOM 505 C CA . PHE A 1 72 ? 8.069 15.734 -4.739 1.00 52.22 72 PHE A CA 1
ATOM 506 C C . PHE A 1 72 ? 9.087 16.475 -5.615 1.00 52.22 72 PHE A C 1
ATOM 508 O O . PHE A 1 72 ? 10.282 16.183 -5.563 1.00 52.22 72 PHE A O 1
ATOM 515 N N . GLU A 1 73 ? 8.586 17.407 -6.431 1.00 39.06 73 GLU A N 1
ATOM 516 C CA . GLU A 1 73 ? 9.314 18.645 -6.759 1.00 39.06 73 GLU A CA 1
ATOM 517 C C . GLU A 1 73 ? 9.097 19.679 -5.646 1.00 39.06 73 GLU A C 1
ATOM 519 O O . GLU A 1 73 ? 7.951 19.782 -5.144 1.00 39.06 73 GLU A O 1
#

Secondary structure (DSSP, 8-state):
-----SPPBHHHHHHHHHHHT-HHHHHHHHTTS-TT-B--SHHHHHHHS-HHHHT--HHHHHHHHGGGGT---

Radius of gyration: 11.44 Å; chains: 1; bounding box: 34×28×24 Å

Sequence (73 aa):
MADYDRAVTGADAVAAARRALGPDAAERLALRVAPGAALAGTEDLEALAPPRSLGVGRGAWLAAFTPLFGEFE